Protein AF-A0AA43L771-F1 (afdb_monomer_lite)

Radius of gyration: 13.19 Å; chains: 1; bounding box: 24×34×37 Å

pLDDT: mean 88.42, std 14.64, range [37.78, 98.38]

Structure (mmCIF, N/CA/C/O backbone):
data_AF-A0AA43L771-F1
#
_entry.id   AF-A0AA43L771-F1
#
loop_
_atom_site.group_PDB
_atom_site.id
_atom_site.type_symbol
_atom_site.label_atom_id
_atom_site.label_alt_id
_atom_site.label_comp_id
_atom_site.label_asym_id
_atom_site.label_entity_id
_atom_site.label_seq_id
_atom_site.pdbx_PDB_ins_code
_atom_site.Cartn_x
_atom_site.Cartn_y
_atom_site.Cartn_z
_atom_site.occupancy
_atom_site.B_iso_or_equiv
_atom_site.auth_seq_id
_atom_site.auth_comp_id
_atom_site.auth_asym_id
_atom_site.auth_atom_id
_atom_site.pdbx_PDB_model_num
ATOM 1 N N . MET A 1 1 ? 3.822 10.500 3.801 1.00 85.62 1 MET A N 1
ATOM 2 C CA . MET A 1 1 ? 2.494 10.322 4.429 1.00 85.62 1 MET A CA 1
ATOM 3 C C . MET A 1 1 ? 2.663 9.716 5.821 1.00 85.62 1 MET A C 1
ATOM 5 O O . MET A 1 1 ? 3.604 8.962 6.033 1.00 85.62 1 MET A O 1
ATOM 9 N N . ARG A 1 2 ? 1.824 10.052 6.815 1.00 91.19 2 ARG A N 1
ATOM 10 C CA . ARG A 1 2 ? 1.950 9.419 8.144 1.00 91.19 2 ARG A CA 1
ATOM 11 C C . ARG A 1 2 ? 1.413 7.985 8.105 1.00 91.19 2 ARG A C 1
ATOM 13 O O . ARG A 1 2 ? 0.582 7.633 7.270 1.00 91.19 2 ARG A O 1
ATOM 20 N N . TYR A 1 3 ? 1.857 7.167 9.060 1.00 93.38 3 TYR A N 1
ATOM 21 C CA . TYR A 1 3 ? 1.422 5.773 9.208 1.00 93.38 3 TYR A CA 1
ATOM 22 C C . TYR A 1 3 ? -0.103 5.611 9.227 1.00 93.38 3 TYR A C 1
ATOM 24 O O . TYR A 1 3 ? -0.656 4.787 8.504 1.00 93.38 3 TYR A O 1
ATOM 32 N N . LYS A 1 4 ? -0.793 6.421 10.040 1.00 95.06 4 LYS A N 1
ATOM 33 C CA . LYS A 1 4 ? -2.252 6.347 10.177 1.00 95.06 4 LYS A CA 1
ATOM 34 C C . LYS A 1 4 ? -2.984 6.768 8.908 1.00 95.06 4 LYS A C 1
ATOM 36 O O . LYS A 1 4 ? -3.925 6.088 8.519 1.00 95.06 4 LYS A O 1
ATOM 41 N N . ASP A 1 5 ? -2.505 7.801 8.229 1.00 95.31 5 ASP A N 1
ATOM 42 C CA . ASP A 1 5 ? -3.098 8.262 6.971 1.00 95.31 5 ASP A CA 1
ATOM 43 C C . ASP A 1 5 ? -2.967 7.191 5.881 1.00 95.31 5 ASP A C 1
ATOM 45 O O . ASP A 1 5 ? -3.917 6.923 5.153 1.00 95.31 5 ASP A O 1
ATOM 49 N N . THR A 1 6 ? -1.824 6.499 5.841 1.00 95.81 6 THR A N 1
ATOM 50 C CA . THR A 1 6 ? -1.590 5.389 4.906 1.00 95.81 6 THR A CA 1
ATOM 51 C C . THR A 1 6 ? -2.542 4.220 5.179 1.00 95.81 6 THR A C 1
ATOM 53 O O . THR A 1 6 ? -3.148 3.686 4.251 1.00 95.81 6 THR A O 1
ATOM 56 N N . GLN A 1 7 ? -2.743 3.846 6.452 1.00 95.88 7 GLN A N 1
ATOM 57 C CA . GLN A 1 7 ? -3.731 2.825 6.824 1.00 95.88 7 GLN A CA 1
ATOM 58 C C . GLN A 1 7 ? -5.159 3.239 6.443 1.00 95.88 7 GLN A C 1
ATOM 60 O O . GLN A 1 7 ? -5.907 2.424 5.907 1.00 95.88 7 GLN A O 1
ATOM 65 N N . ASN A 1 8 ? -5.531 4.496 6.690 1.00 96.44 8 ASN A N 1
ATOM 66 C CA . ASN A 1 8 ? -6.855 5.016 6.353 1.00 96.44 8 ASN A CA 1
ATOM 67 C C . ASN A 1 8 ? -7.086 5.019 4.837 1.00 96.44 8 ASN A C 1
ATOM 69 O O . ASN A 1 8 ? -8.152 4.614 4.385 1.00 96.44 8 ASN A O 1
ATOM 73 N N . ALA A 1 9 ? -6.078 5.397 4.047 1.00 96.31 9 ALA A N 1
ATOM 74 C CA . ALA A 1 9 ? -6.153 5.354 2.592 1.00 96.31 9 ALA A CA 1
ATOM 75 C C . ALA A 1 9 ? -6.368 3.921 2.076 1.00 96.31 9 ALA A C 1
ATOM 77 O O . ALA A 1 9 ? -7.223 3.673 1.225 1.00 96.31 9 ALA A O 1
ATOM 78 N N . LEU A 1 10 ? -5.639 2.950 2.632 1.00 96.94 10 LEU A N 1
ATOM 79 C CA . LEU A 1 10 ? -5.819 1.537 2.301 1.00 96.94 10 LEU A CA 1
ATOM 80 C C . LEU A 1 10 ? -7.215 1.024 2.693 1.00 96.94 10 LEU A C 1
ATOM 82 O O . LEU A 1 10 ? -7.843 0.303 1.911 1.00 96.94 10 LEU A O 1
ATOM 86 N N . ALA A 1 11 ? -7.727 1.418 3.860 1.00 96.88 11 ALA A N 1
ATOM 87 C CA . ALA A 1 11 ? -9.081 1.083 4.301 1.00 96.88 11 ALA A CA 1
ATOM 88 C C . ALA A 1 11 ? -10.161 1.703 3.397 1.00 96.88 11 ALA A C 1
ATOM 90 O O . ALA A 1 11 ? -11.150 1.044 3.095 1.00 96.88 11 ALA A O 1
ATOM 91 N N . ALA A 1 12 ? -9.928 2.918 2.892 1.00 96.50 12 ALA A N 1
ATOM 92 C CA . ALA A 1 12 ? -10.790 3.604 1.928 1.00 96.50 12 ALA A CA 1
ATOM 93 C C . ALA A 1 12 ? -10.698 3.040 0.494 1.00 96.50 12 ALA A C 1
ATOM 95 O O . ALA A 1 12 ? -11.375 3.526 -0.406 1.00 96.50 12 ALA A O 1
ATOM 96 N N . GLY A 1 13 ? -9.878 2.010 0.264 1.00 96.25 13 GLY A N 1
ATOM 97 C CA . GLY A 1 13 ? -9.783 1.328 -1.027 1.00 96.25 13 GLY A CA 1
ATOM 98 C C . GLY A 1 13 ? -8.692 1.853 -1.957 1.00 96.25 13 GLY A C 1
ATOM 99 O O . GLY A 1 13 ? -8.508 1.286 -3.031 1.00 96.25 13 GLY A O 1
ATOM 100 N N . HIS A 1 14 ? -7.900 2.850 -1.555 1.00 96.44 14 HIS A N 1
ATOM 101 C CA . HIS A 1 14 ? -6.769 3.301 -2.365 1.00 96.44 14 HIS A CA 1
ATOM 102 C C . HIS A 1 14 ? -5.714 2.196 -2.478 1.00 96.44 14 HIS A C 1
ATOM 104 O O . HIS A 1 14 ? -5.347 1.552 -1.490 1.00 96.44 14 HIS A O 1
ATOM 110 N N . ARG A 1 15 ? -5.233 1.948 -3.698 1.00 96.06 15 ARG A N 1
ATOM 111 C CA . ARG A 1 15 ? -4.221 0.917 -3.984 1.00 96.06 15 ARG A CA 1
ATOM 112 C C . ARG A 1 15 ? -2.994 1.454 -4.703 1.00 96.06 15 ARG A C 1
ATOM 114 O O . ARG A 1 15 ? -2.007 0.735 -4.776 1.00 96.06 15 ARG A O 1
ATOM 121 N N . GLN A 1 16 ? -3.030 2.688 -5.191 1.00 95.88 16 GLN A N 1
ATOM 122 C CA . GLN A 1 16 ? -1.921 3.290 -5.918 1.00 95.88 16 GLN A CA 1
ATOM 123 C C . GLN A 1 16 ? -1.347 4.457 -5.123 1.00 95.88 16 GLN A C 1
ATOM 125 O O . GLN A 1 16 ? -2.075 5.352 -4.694 1.00 95.88 16 GLN A O 1
ATOM 130 N N . PHE A 1 17 ? -0.037 4.433 -4.912 1.00 95.12 17 PHE A N 1
ATOM 131 C CA . PHE A 1 17 ? 0.679 5.423 -4.112 1.00 95.12 17 PHE A CA 1
ATOM 132 C C . PHE A 1 17 ? 1.909 5.918 -4.862 1.00 95.12 17 PHE A C 1
ATOM 134 O O . PHE A 1 17 ? 2.478 5.192 -5.670 1.00 95.12 17 PHE A O 1
ATOM 141 N N . ILE A 1 18 ? 2.331 7.142 -4.577 1.00 93.12 18 ILE A N 1
ATOM 142 C CA . ILE A 1 18 ? 3.585 7.702 -5.080 1.00 93.12 18 ILE A CA 1
ATOM 143 C C . ILE A 1 18 ? 4.629 7.535 -3.988 1.00 93.12 18 ILE A C 1
ATOM 145 O O . ILE A 1 18 ? 4.355 7.841 -2.824 1.00 93.12 18 ILE A O 1
ATOM 149 N N . PHE A 1 19 ? 5.807 7.038 -4.351 1.00 92.44 19 PHE A N 1
ATOM 150 C CA . PHE A 1 19 ? 6.942 6.966 -3.439 1.00 92.44 19 PHE A CA 1
ATOM 151 C C . PHE A 1 19 ? 7.915 8.112 -3.681 1.00 92.44 19 PHE A C 1
ATOM 153 O O . PHE A 1 19 ? 8.218 8.426 -4.829 1.00 92.44 19 PHE A O 1
ATOM 160 N N . THR A 1 20 ? 8.508 8.632 -2.606 1.00 84.94 20 THR A N 1
ATOM 161 C CA . THR A 1 20 ? 9.535 9.685 -2.679 1.00 84.94 20 THR A CA 1
ATOM 162 C C . THR A 1 20 ? 10.738 9.265 -3.534 1.00 84.94 20 THR A C 1
ATOM 164 O O . THR A 1 20 ? 11.312 10.072 -4.254 1.00 84.94 20 THR A O 1
ATOM 167 N N . ALA A 1 21 ? 11.127 7.986 -3.474 1.00 80.62 21 ALA A N 1
ATOM 168 C CA . ALA A 1 21 ? 12.257 7.437 -4.231 1.00 80.62 21 ALA A CA 1
ATOM 169 C C . ALA A 1 21 ? 11.917 7.099 -5.697 1.00 80.62 21 ALA A C 1
ATOM 171 O O . ALA A 1 21 ? 12.782 6.661 -6.452 1.00 80.62 21 ALA A O 1
ATOM 172 N N . SER A 1 22 ? 10.653 7.237 -6.098 1.00 76.62 22 SER A N 1
ATOM 173 C CA . SER A 1 22 ? 10.153 6.852 -7.421 1.00 76.62 22 SER A CA 1
ATOM 174 C C . SER A 1 22 ? 9.089 7.843 -7.901 1.00 76.62 22 SER A C 1
ATOM 176 O O . SER A 1 22 ? 7.930 7.465 -8.100 1.00 76.62 22 SER A O 1
ATOM 178 N N . PRO A 1 23 ? 9.453 9.130 -8.052 1.00 72.44 23 PRO A N 1
ATOM 179 C CA . PRO A 1 23 ? 8.497 10.165 -8.411 1.00 72.44 23 PRO A CA 1
ATOM 180 C C . PRO A 1 23 ? 7.914 9.899 -9.804 1.00 72.44 23 PRO A C 1
ATOM 182 O O . PRO A 1 23 ? 8.637 9.638 -10.764 1.00 72.44 23 PRO A O 1
ATOM 185 N N . GLY A 1 24 ? 6.586 9.975 -9.913 1.00 75.75 24 GLY A N 1
ATOM 186 C CA . GLY A 1 24 ? 5.863 9.895 -11.187 1.00 75.75 24 GLY A CA 1
ATOM 187 C C . GLY A 1 24 ? 5.387 8.504 -11.617 1.00 75.75 24 GLY A C 1
ATOM 188 O O . GLY A 1 24 ? 4.548 8.432 -12.512 1.00 75.75 24 GLY A O 1
ATOM 189 N N . LEU A 1 25 ? 5.830 7.416 -10.973 1.00 88.06 25 LEU A N 1
ATOM 190 C CA . LEU A 1 25 ? 5.300 6.071 -11.230 1.00 88.06 25 LEU A CA 1
ATOM 191 C C . LEU A 1 25 ? 4.530 5.547 -10.012 1.00 88.06 25 LEU A C 1
ATOM 193 O O . LEU A 1 25 ? 5.070 5.549 -8.903 1.00 88.06 25 LEU A O 1
ATOM 197 N N . PRO A 1 26 ? 3.277 5.085 -10.185 1.00 92.00 26 PRO A N 1
ATOM 198 C CA . PRO A 1 26 ? 2.518 4.540 -9.078 1.00 92.00 26 PRO A CA 1
ATOM 199 C C . PRO A 1 26 ? 3.097 3.207 -8.616 1.00 92.00 26 PRO A C 1
ATOM 201 O O . PRO A 1 26 ? 3.450 2.326 -9.402 1.00 92.00 26 PRO A O 1
ATOM 204 N N . VAL A 1 27 ? 3.095 3.034 -7.306 1.00 94.06 27 VAL A N 1
ATOM 205 C CA . VAL A 1 27 ? 3.282 1.758 -6.637 1.00 94.06 27 VAL A CA 1
ATOM 206 C C . VAL A 1 27 ? 1.916 1.132 -6.402 1.00 94.06 27 VAL A C 1
ATOM 208 O O . VAL A 1 27 ? 1.044 1.746 -5.787 1.00 94.06 27 VAL A O 1
ATOM 211 N N . ASN A 1 28 ? 1.739 -0.104 -6.866 1.00 95.81 28 ASN A N 1
ATOM 212 C CA . ASN A 1 28 ? 0.483 -0.837 -6.769 1.00 95.81 28 ASN A CA 1
ATOM 213 C C . ASN A 1 28 ? 0.496 -1.758 -5.548 1.00 95.81 28 ASN A C 1
ATOM 215 O O . ASN A 1 28 ? 1.272 -2.713 -5.478 1.00 95.81 28 ASN A O 1
ATOM 219 N N . VAL A 1 29 ? -0.382 -1.499 -4.585 1.00 97.56 29 VAL A N 1
ATOM 220 C CA . VAL A 1 29 ? -0.612 -2.369 -3.432 1.00 97.56 29 VAL A CA 1
ATOM 221 C C . VAL A 1 29 ? -1.466 -3.553 -3.865 1.00 97.56 29 VAL A C 1
ATOM 223 O O . VAL A 1 29 ? -2.602 -3.393 -4.304 1.00 97.56 29 VAL A O 1
ATOM 226 N N . LEU A 1 30 ? -0.907 -4.750 -3.708 1.00 97.94 30 LEU A N 1
ATOM 227 C CA . LEU A 1 30 ? -1.527 -6.015 -4.093 1.00 97.94 30 LEU A CA 1
ATOM 228 C C . LEU A 1 30 ? -2.350 -6.606 -2.946 1.00 97.94 30 LEU A C 1
ATOM 230 O O . LEU A 1 30 ? -3.424 -7.155 -3.160 1.00 97.94 30 LEU A O 1
ATOM 234 N N . ALA A 1 31 ? -1.830 -6.507 -1.722 1.00 98.00 31 ALA A N 1
ATOM 235 C CA . ALA A 1 31 ? -2.482 -6.995 -0.513 1.00 98.00 31 ALA A CA 1
ATOM 236 C C . ALA A 1 31 ? -1.937 -6.262 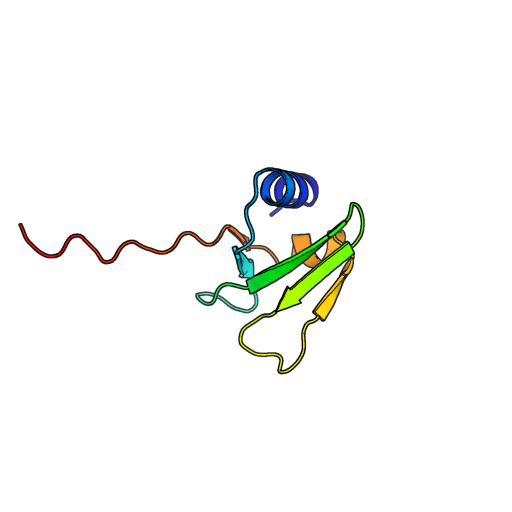0.716 1.00 98.00 31 ALA A C 1
ATOM 238 O O . ALA A 1 31 ? -0.813 -5.754 0.698 1.00 98.00 31 ALA A O 1
ATOM 239 N N . TRP A 1 32 ? -2.715 -6.214 1.793 1.00 98.31 32 TRP A N 1
ATOM 240 C CA . TRP A 1 32 ? -2.287 -5.582 3.036 1.00 98.31 32 TRP A CA 1
ATOM 241 C C . TRP A 1 32 ? -3.002 -6.164 4.251 1.00 98.31 32 TRP A C 1
ATOM 243 O O . TRP A 1 32 ? -4.083 -6.741 4.146 1.00 98.31 32 TRP A O 1
ATOM 253 N N . GLY A 1 33 ? -2.385 -5.974 5.412 1.00 96.62 33 GLY A N 1
ATOM 254 C CA . GLY A 1 33 ? -2.978 -6.218 6.718 1.00 96.62 33 GLY A CA 1
ATOM 255 C C . GLY A 1 33 ? -2.590 -5.114 7.703 1.00 96.62 33 GLY A C 1
ATOM 256 O O . GLY A 1 33 ? -1.915 -4.152 7.329 1.00 96.62 33 GLY A O 1
ATOM 257 N N . PRO A 1 34 ? -2.966 -5.231 8.988 1.00 93.38 34 PRO A N 1
ATOM 258 C CA . PRO A 1 34 ? -2.752 -4.161 9.963 1.00 93.38 34 PRO A CA 1
ATOM 259 C C . PRO A 1 34 ? -1.287 -3.729 10.115 1.00 93.38 34 PRO A C 1
ATOM 261 O O . PRO A 1 34 ? -1.015 -2.558 10.368 1.00 93.38 34 PRO A O 1
ATOM 264 N N . THR A 1 35 ? -0.344 -4.658 9.954 1.00 95.56 35 THR A N 1
ATOM 265 C CA . THR A 1 35 ? 1.090 -4.441 10.207 1.00 95.56 35 THR A CA 1
ATOM 266 C C . THR A 1 35 ? 1.976 -4.658 8.983 1.00 95.56 35 THR A C 1
ATOM 268 O O . THR A 1 35 ? 3.171 -4.366 9.055 1.00 95.56 35 THR A O 1
ATOM 271 N N . TRP A 1 36 ? 1.427 -5.124 7.859 1.00 97.75 36 TRP A N 1
ATOM 272 C CA . TRP A 1 36 ? 2.187 -5.497 6.666 1.00 97.75 36 TRP A CA 1
ATOM 273 C C . TRP A 1 36 ? 1.510 -5.018 5.384 1.00 97.75 36 TRP A C 1
ATOM 275 O O . TRP A 1 36 ? 0.296 -4.821 5.331 1.00 97.75 36 TRP A O 1
ATOM 285 N N . VAL A 1 37 ? 2.309 -4.860 4.335 1.00 98.25 37 VAL A N 1
ATOM 286 C CA . VAL A 1 37 ? 1.845 -4.532 2.989 1.00 98.25 37 VAL A CA 1
ATOM 287 C C . VAL A 1 37 ? 2.648 -5.334 1.973 1.00 98.25 37 VAL A C 1
ATOM 289 O O . VAL A 1 37 ? 3.850 -5.540 2.148 1.00 98.25 37 VAL A O 1
ATOM 292 N N . ARG A 1 38 ? 1.981 -5.760 0.900 1.00 98.38 38 ARG A N 1
ATOM 293 C CA . ARG A 1 38 ? 2.600 -6.326 -0.295 1.00 98.38 38 ARG A CA 1
ATOM 294 C C . ARG A 1 38 ? 2.287 -5.440 -1.489 1.00 98.38 38 ARG A C 1
ATOM 296 O O . ARG A 1 38 ? 1.118 -5.197 -1.787 1.00 98.38 38 ARG A O 1
ATOM 303 N N . PHE A 1 39 ? 3.318 -4.984 -2.185 1.00 96.75 39 PHE A N 1
ATOM 304 C CA . PHE A 1 39 ? 3.185 -4.065 -3.309 1.00 96.75 39 PHE A CA 1
ATOM 305 C C . PHE A 1 39 ? 4.114 -4.426 -4.467 1.00 96.75 39 PHE A C 1
ATOM 307 O O . PHE A 1 39 ? 5.007 -5.265 -4.343 1.00 96.75 39 PHE A O 1
ATOM 314 N N . LYS A 1 40 ? 3.881 -3.785 -5.607 1.00 95.25 40 LYS A N 1
ATOM 315 C CA . LYS A 1 40 ? 4.695 -3.862 -6.813 1.00 95.25 40 LYS A CA 1
ATOM 316 C C . LYS A 1 40 ? 4.957 -2.443 -7.301 1.00 95.25 40 LYS A C 1
ATOM 318 O O . LYS A 1 40 ? 4.011 -1.711 -7.590 1.00 95.25 40 LYS A O 1
ATOM 323 N N . ASP A 1 41 ? 6.226 -2.071 -7.374 1.00 91.62 41 ASP A N 1
ATOM 324 C CA . ASP A 1 41 ? 6.655 -0.869 -8.081 1.00 91.62 41 ASP A CA 1
ATOM 325 C C . ASP A 1 41 ? 7.118 -1.220 -9.505 1.00 91.62 41 ASP A C 1
ATOM 327 O O . ASP A 1 41 ? 7.123 -2.389 -9.913 1.00 91.62 41 ASP A O 1
ATOM 331 N N . ALA A 1 42 ? 7.455 -0.190 -10.277 1.00 88.75 42 ALA A N 1
ATOM 332 C CA . ALA A 1 42 ? 7.893 -0.340 -11.658 1.00 88.75 42 ALA A CA 1
ATOM 333 C C . ALA A 1 42 ? 9.338 -0.856 -11.798 1.00 88.75 42 ALA A C 1
ATOM 335 O O . ALA A 1 42 ? 9.697 -1.362 -12.858 1.00 88.75 42 ALA A O 1
ATOM 336 N N . TYR A 1 43 ? 10.163 -0.731 -10.756 1.00 87.06 43 TYR A N 1
ATOM 337 C CA . TYR A 1 43 ? 11.610 -0.956 -10.834 1.00 87.06 43 TYR A CA 1
ATOM 338 C C . TYR A 1 43 ? 12.023 -2.361 -10.396 1.00 87.06 43 TYR A C 1
ATOM 340 O O . TYR A 1 43 ? 13.010 -2.907 -10.882 1.00 87.06 43 TYR A O 1
ATOM 348 N N . ASN A 1 44 ? 11.273 -2.967 -9.483 1.00 89.44 44 ASN A N 1
ATOM 349 C CA . ASN A 1 44 ? 11.569 -4.282 -8.946 1.00 89.44 44 ASN A CA 1
ATOM 350 C C . ASN A 1 44 ? 10.867 -5.353 -9.762 1.00 89.44 44 ASN A C 1
ATOM 352 O O . ASN A 1 44 ? 9.663 -5.275 -9.966 1.00 89.44 44 ASN A O 1
ATOM 356 N N . THR A 1 45 ? 11.571 -6.411 -10.170 1.00 93.50 45 THR A N 1
ATOM 357 C CA . THR A 1 45 ? 10.990 -7.536 -10.931 1.00 93.50 45 THR A CA 1
ATOM 358 C C . THR A 1 45 ? 9.918 -8.295 -10.145 1.00 93.50 45 THR A C 1
ATOM 360 O O . THR A 1 45 ? 8.901 -8.700 -10.711 1.00 93.50 45 THR A O 1
ATOM 363 N N . TYR A 1 46 ? 10.073 -8.418 -8.828 1.00 95.56 46 TYR A N 1
ATOM 364 C CA . TYR A 1 46 ? 9.173 -9.187 -7.966 1.00 95.56 46 TYR A CA 1
ATOM 365 C C . TYR A 1 46 ? 8.393 -8.288 -6.996 1.00 95.56 46 TYR A C 1
ATOM 367 O O . TYR A 1 46 ? 8.866 -7.203 -6.659 1.00 95.56 46 TYR A O 1
ATOM 375 N N . PRO A 1 47 ? 7.204 -8.716 -6.527 1.00 97.00 47 PRO A N 1
ATOM 376 C CA . PRO A 1 47 ? 6.494 -8.009 -5.467 1.00 97.00 47 PRO A CA 1
ATOM 377 C C . PRO A 1 47 ? 7.301 -7.953 -4.169 1.00 97.00 47 PRO A C 1
ATOM 379 O O . PRO A 1 47 ? 7.915 -8.941 -3.769 1.00 97.00 47 PRO A O 1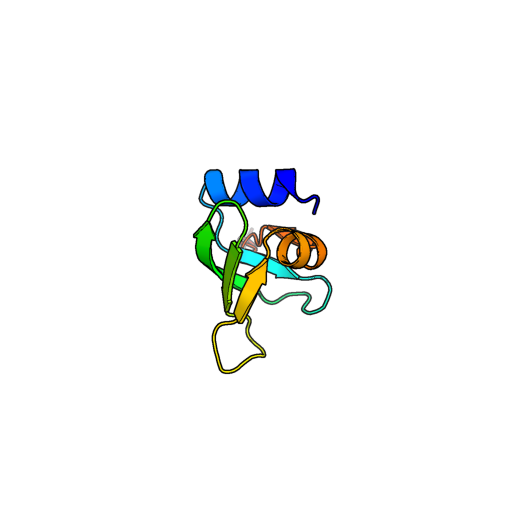
ATOM 382 N N . ILE A 1 48 ? 7.209 -6.823 -3.478 1.00 96.19 48 ILE A N 1
ATOM 383 C CA . ILE A 1 48 ? 7.874 -6.571 -2.203 1.00 96.19 48 ILE A CA 1
ATOM 384 C C . ILE A 1 48 ? 6.847 -6.702 -1.082 1.00 96.19 48 ILE A C 1
ATOM 386 O O . ILE A 1 48 ? 5.763 -6.124 -1.155 1.00 96.19 48 ILE A O 1
ATOM 390 N N . SER A 1 49 ? 7.207 -7.432 -0.028 1.00 97.94 49 SER A N 1
ATOM 391 C CA . SER A 1 49 ? 6.467 -7.461 1.236 1.00 97.94 49 SER A CA 1
ATOM 392 C C . SER A 1 49 ? 7.272 -6.731 2.303 1.00 97.94 49 SER A C 1
ATOM 394 O O . SER A 1 49 ? 8.451 -7.017 2.497 1.00 97.94 49 SER A O 1
ATOM 396 N N . THR A 1 50 ? 6.646 -5.796 3.009 1.00 97.19 50 THR A N 1
ATOM 397 C CA . THR A 1 50 ? 7.292 -5.042 4.090 1.00 97.19 50 THR A CA 1
ATOM 398 C C . THR A 1 50 ? 6.301 -4.721 5.202 1.00 97.19 50 THR A C 1
ATOM 400 O O . THR A 1 50 ? 5.099 -4.969 5.084 1.00 97.19 50 THR A O 1
ATOM 403 N N . ASN A 1 51 ? 6.796 -4.170 6.308 1.00 97.69 51 ASN A N 1
ATOM 404 C CA . ASN A 1 51 ? 5.926 -3.691 7.370 1.00 97.69 51 ASN A CA 1
ATOM 405 C C . ASN A 1 51 ? 5.264 -2.354 6.985 1.00 97.69 51 ASN A C 1
ATOM 407 O O . ASN A 1 51 ? 5.825 -1.529 6.261 1.00 97.69 51 ASN A O 1
ATOM 411 N N . MET A 1 52 ? 4.065 -2.124 7.514 1.00 97.25 52 MET A N 1
ATOM 412 C CA . MET A 1 52 ? 3.245 -0.953 7.192 1.00 97.25 52 MET A CA 1
ATOM 413 C C . MET A 1 52 ? 3.936 0.374 7.555 1.00 97.25 52 MET A C 1
ATOM 415 O O . MET A 1 52 ? 3.746 1.374 6.864 1.00 97.25 52 MET A O 1
ATOM 419 N N . LYS A 1 53 ? 4.774 0.403 8.603 1.00 96.12 53 LYS A N 1
ATOM 420 C CA . LYS A 1 53 ? 5.520 1.613 8.997 1.00 96.12 53 LYS A CA 1
ATOM 421 C C . LYS A 1 53 ? 6.539 2.013 7.931 1.00 96.12 53 LYS A C 1
ATOM 423 O O . LYS A 1 53 ? 6.534 3.165 7.513 1.00 96.12 53 LYS A O 1
ATOM 428 N N . MET A 1 54 ? 7.340 1.062 7.455 1.00 95.81 54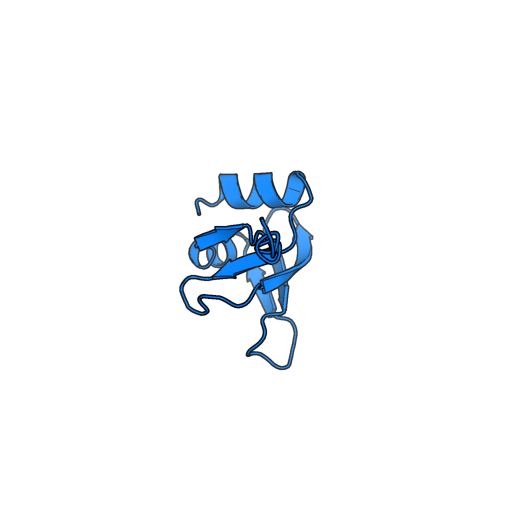 MET A N 1
ATOM 429 C CA . MET A 1 54 ? 8.328 1.286 6.397 1.00 95.81 54 MET A CA 1
ATOM 430 C C . MET A 1 54 ? 7.655 1.692 5.091 1.00 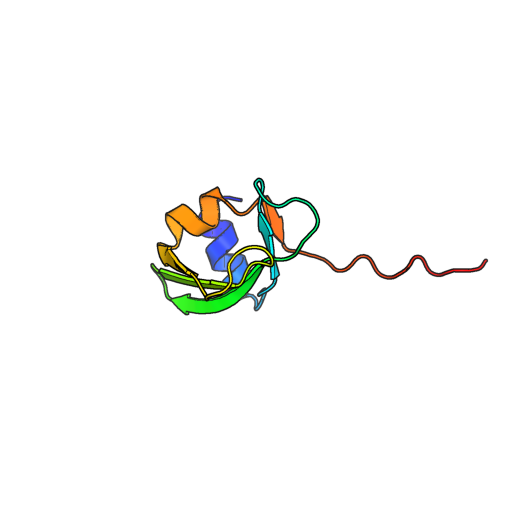95.81 54 MET A C 1
ATOM 432 O O . MET A 1 54 ? 8.083 2.655 4.466 1.00 95.81 54 MET A O 1
ATOM 436 N N . PHE A 1 55 ? 6.560 1.023 4.715 1.00 96.25 55 PHE A N 1
ATOM 437 C CA . PHE A 1 55 ? 5.769 1.432 3.554 1.00 96.25 55 PHE A CA 1
ATOM 438 C C . PHE A 1 55 ? 5.309 2.892 3.667 1.00 96.25 55 PHE A C 1
ATOM 440 O O . PHE A 1 55 ? 5.562 3.689 2.771 1.00 96.25 55 PHE A O 1
ATOM 447 N N . SER A 1 56 ? 4.726 3.272 4.806 1.00 96.00 56 SER A N 1
ATOM 448 C CA . SER A 1 56 ? 4.225 4.636 5.033 1.00 96.00 56 SER A CA 1
ATOM 449 C C . SER A 1 56 ? 5.322 5.705 4.951 1.00 96.00 56 SER A C 1
ATOM 451 O O . SER A 1 56 ? 5.055 6.817 4.506 1.00 96.00 56 SER A O 1
ATOM 453 N N . MET A 1 57 ? 6.555 5.379 5.360 1.00 95.00 57 MET A N 1
ATOM 454 C CA . MET A 1 57 ? 7.704 6.287 5.248 1.00 95.00 57 MET A CA 1
ATOM 455 C C . MET A 1 57 ? 8.126 6.543 3.798 1.00 95.00 57 MET A C 1
ATOM 457 O O . MET A 1 57 ? 8.664 7.608 3.514 1.00 95.00 57 MET A O 1
ATOM 461 N N . MET A 1 58 ? 7.889 5.586 2.896 1.00 93.50 58 MET A N 1
ATOM 462 C CA . MET A 1 58 ? 8.198 5.728 1.470 1.00 93.50 58 MET A CA 1
ATOM 463 C C . MET A 1 58 ? 7.096 6.466 0.709 1.00 93.50 58 MET A C 1
ATOM 465 O O . MET A 1 58 ? 7.391 7.108 -0.294 1.00 93.50 58 MET A O 1
ATOM 469 N N . VAL A 1 59 ? 5.844 6.383 1.171 1.00 94.38 59 VAL A N 1
ATOM 470 C CA . VAL A 1 59 ? 4.691 7.025 0.530 1.00 94.38 59 VAL A CA 1
ATOM 471 C C . VAL A 1 59 ? 4.777 8.541 0.671 1.00 94.38 59 VAL A C 1
ATOM 473 O O . VAL A 1 59 ? 4.711 9.083 1.774 1.00 94.38 59 VAL A O 1
ATOM 476 N N . GLU A 1 60 ? 4.817 9.237 -0.453 1.00 92.31 60 GLU A N 1
ATOM 477 C CA . GLU A 1 60 ? 4.663 10.684 -0.540 1.00 92.31 60 GLU A CA 1
ATOM 478 C C . GLU A 1 60 ? 3.175 11.060 -0.546 1.00 92.31 60 GLU A C 1
ATOM 480 O O . GLU A 1 60 ? 2.728 11.857 0.281 1.00 92.31 60 GLU A O 1
ATOM 485 N N . GLY A 1 61 ? 2.390 10.388 -1.393 1.00 92.56 61 GLY A N 1
ATOM 486 C CA . GLY A 1 61 ? 0.973 10.670 -1.617 1.00 92.56 61 GLY A CA 1
ATOM 487 C C . GLY A 1 61 ? 0.209 9.491 -2.223 1.00 92.56 61 GLY A C 1
ATOM 488 O O . GLY A 1 61 ? 0.785 8.455 -2.556 1.00 92.56 61 GLY A O 1
ATOM 489 N N . ILE A 1 62 ? -1.106 9.653 -2.370 1.00 93.69 62 ILE A N 1
ATOM 490 C CA . ILE A 1 62 ? -1.948 8.741 -3.157 1.00 93.69 62 ILE A CA 1
ATOM 491 C C . ILE A 1 62 ? -1.794 9.125 -4.628 1.00 93.69 62 ILE A C 1
ATOM 493 O O . ILE A 1 62 ? -1.840 10.307 -4.970 1.00 93.69 62 ILE A O 1
ATOM 497 N N . TYR A 1 63 ? -1.609 8.134 -5.497 1.00 91.88 63 TYR A N 1
ATOM 498 C CA . TYR A 1 63 ? -1.579 8.390 -6.929 1.00 91.88 63 TYR A CA 1
ATOM 499 C C . TYR A 1 63 ? -2.987 8.741 -7.408 1.00 91.88 63 TYR A C 1
ATOM 501 O O . TYR A 1 63 ? -3.930 7.977 -7.207 1.00 91.88 63 TYR A O 1
ATOM 509 N N . THR A 1 64 ? -3.111 9.901 -8.040 1.00 84.69 64 THR A N 1
ATOM 510 C CA . THR A 1 64 ? -4.299 10.285 -8.799 1.00 84.69 64 THR A CA 1
ATOM 511 C C . THR A 1 64 ? -3.847 10.340 -10.243 1.00 84.69 64 THR A C 1
ATOM 513 O O . THR A 1 64 ? -2.916 11.089 -10.552 1.00 84.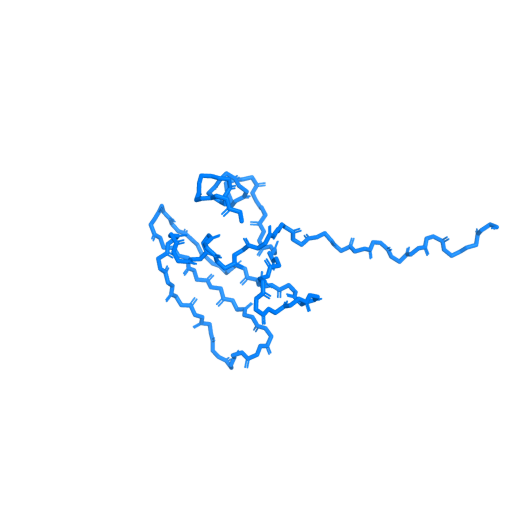69 64 THR A O 1
ATOM 516 N N . GLU A 1 65 ? -4.436 9.516 -11.108 1.00 76.12 65 GLU A N 1
ATOM 517 C CA . GLU A 1 65 ? -4.189 9.636 -12.540 1.00 76.12 65 GLU A CA 1
ATOM 518 C C . GLU A 1 65 ? -4.557 11.069 -12.921 1.00 76.12 65 GLU A C 1
ATOM 520 O O . GLU A 1 65 ? -5.672 11.526 -12.652 1.00 76.12 65 GLU A O 1
ATOM 525 N N . LYS A 1 66 ? -3.595 11.826 -13.459 1.00 62.69 66 LYS A N 1
ATOM 526 C CA . LYS A 1 66 ? -3.957 13.077 -14.112 1.00 62.69 66 LYS A CA 1
ATOM 527 C C . LYS A 1 66 ? -4.862 12.649 -15.253 1.00 62.69 66 LYS A C 1
ATOM 529 O O . LYS A 1 66 ? -4.376 11.997 -16.177 1.00 62.69 66 LYS A O 1
ATOM 534 N N . SER A 1 67 ? -6.150 12.989 -15.175 1.00 50.12 67 SER A N 1
ATOM 535 C CA . SER A 1 67 ? -6.991 12.998 -16.366 1.00 50.12 67 SER A CA 1
ATOM 536 C C . SER A 1 67 ? -6.162 13.652 -17.467 1.00 50.12 67 SER A C 1
ATOM 538 O O . SER A 1 67 ? -5.552 14.693 -17.183 1.00 50.12 67 SER A O 1
ATOM 540 N N . PRO A 1 68 ? -6.062 13.063 -18.673 1.00 52.16 68 PRO A N 1
ATOM 541 C CA . PRO A 1 68 ? -5.516 13.816 -19.785 1.00 52.16 68 PRO A CA 1
ATOM 542 C C . PRO A 1 68 ? -6.296 15.124 -19.793 1.00 52.16 68 PRO A C 1
ATOM 544 O O . PRO A 1 68 ? -7.531 15.084 -19.735 1.00 52.16 68 PRO A O 1
ATOM 547 N N . ASP A 1 69 ? -5.577 16.248 -19.709 1.00 48.19 69 ASP A N 1
ATOM 548 C CA . ASP A 1 69 ? -6.163 17.577 -19.831 1.00 48.19 69 ASP A CA 1
ATOM 549 C C . ASP A 1 69 ? -7.253 17.478 -20.883 1.00 48.19 69 ASP A C 1
ATOM 551 O O . ASP A 1 69 ? -6.983 16.973 -21.980 1.00 48.19 69 ASP A O 1
ATOM 555 N N . ALA A 1 70 ? -8.481 17.850 -20.509 1.00 47.38 70 ALA A N 1
ATOM 556 C CA . ALA A 1 70 ? -9.591 17.952 -21.434 1.00 47.38 70 ALA A CA 1
ATOM 557 C C . ALA A 1 70 ? -9.089 18.801 -22.600 1.00 47.38 70 ALA A C 1
ATOM 559 O O . ALA A 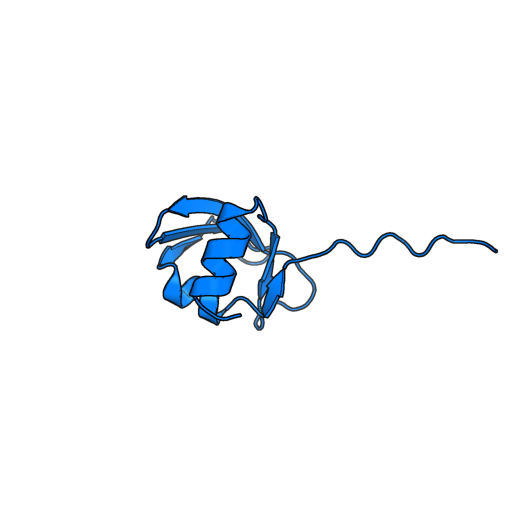1 70 ? -8.961 20.020 -22.506 1.00 47.38 70 ALA A O 1
ATOM 560 N N . SER A 1 71 ? -8.657 18.116 -23.652 1.00 56.12 71 SER A N 1
ATOM 561 C CA . SER A 1 71 ? -7.982 18.740 -24.762 1.00 56.12 71 SER A CA 1
ATOM 562 C C . SER A 1 71 ? -9.098 19.376 -25.561 1.00 56.12 71 SER A C 1
ATOM 564 O O . SER A 1 71 ? -9.911 18.667 -26.150 1.00 56.12 71 SER A O 1
ATOM 566 N N . GLY A 1 72 ? -9.141 20.702 -25.545 1.00 47.97 72 GLY A N 1
ATOM 567 C CA . GLY A 1 72 ? -9.966 21.485 -26.452 1.00 47.97 72 GLY A CA 1
ATOM 568 C C . GLY A 1 72 ? -11.135 22.191 -25.782 1.00 47.97 72 GLY A C 1
ATOM 569 O O . GLY A 1 72 ? -12.248 21.673 -25.766 1.00 47.97 72 GLY A O 1
ATOM 570 N N . GLN A 1 73 ? -10.888 23.426 -25.350 1.00 37.78 73 GLN A N 1
ATOM 571 C CA . GLN A 1 73 ? -11.716 24.565 -25.750 1.00 37.78 73 GLN A CA 1
ATOM 572 C C . GLN A 1 73 ? -10.810 25.735 -26.116 1.00 37.78 73 GLN A C 1
ATOM 574 O O . GLN A 1 73 ? -9.812 25.946 -25.392 1.00 37.78 73 GLN A O 1
#

Secondary structure (DSSP, 8-state):
--HHHHHHHHHTT--EEEETTEEEEEEEEEEE-SSEEEEE-SS-SS-EEEEHHHHHHHEEEE-----------

Sequence (73 aa):
MRYKDTQNALAAGHRQFIFTASPGLPVNVLAWGPTWVRFKDAYNTYPISTNMKMFSMMVEGIYTEKSPDASGQ

Foldseek 3Di:
DALVVLVVCVVVPQAWFAFPVHHPWTWGWPDDDPFKTWIDTPPDPDIDIDTSRVVRNGGPGGDDPPDPPPPDD